Protein AF-A0AA96Q705-F1 (afdb_monomer_lite)

Foldseek 3Di:
DDDDPPDDPDPPPDDPQQDEAEAEDEAEPPDFLVRRLQVVLVSLVVCLVVPPPHAYAYEYHYDDQAAPVRAHAPSLVCSPPCRVVVPVQLQHQWYHDPVVVGDIDGDPNHDSCRDPDDDDDPDCDVVNVLQVQLVVQVVVVHWDQDSNNRWTQHVVRDTDDDPDPD

Sequence (166 aa):
MSNHRKVKPAGTSTSESDKVIALYHRVFATEDFDTAADMIFQTVKKAAVEHAGKPRHLYLDIDGHRNDAGGFDHDMCELQKHFLIGYLMHWLTELHLPVMQGSAVRNPNQREDLPKHLNVLSGMDADDREEALRQSAAAAGAPVFDPGTGEHVAADGAQSRMPSEG

Radius of gyration: 22.84 Å; chains: 1; bounding box: 48×31×94 Å

pLDDT: mean 83.31, std 17.4, range [37.5, 98.56]

Structure (mmCIF, N/CA/C/O backbone):
data_AF-A0AA96Q705-F1
#
_entry.id   AF-A0AA96Q705-F1
#
loop_
_atom_site.group_PDB
_atom_site.id
_atom_site.type_symbol
_atom_site.label_atom_id
_atom_site.label_alt_id
_atom_site.label_comp_id
_atom_site.label_asym_id
_atom_site.label_entity_id
_atom_site.label_seq_id
_atom_site.pdbx_PDB_ins_code
_atom_site.Cartn_x
_atom_site.Cartn_y
_atom_site.Cartn_z
_atom_site.occupancy
_atom_site.B_iso_or_equiv
_atom_site.auth_seq_id
_atom_site.auth_comp_id
_atom_site.auth_asym_id
_atom_site.auth_atom_id
_atom_site.pdbx_PDB_model_num
ATOM 1 N N . MET A 1 1 ? 20.000 -4.314 64.391 1.00 44.91 1 MET A N 1
ATOM 2 C CA . MET A 1 1 ? 19.869 -4.702 62.969 1.00 44.91 1 MET A CA 1
ATOM 3 C C . MET A 1 1 ? 18.388 -4.921 62.684 1.00 44.91 1 MET A C 1
ATOM 5 O O . MET A 1 1 ? 17.813 -5.844 63.239 1.00 44.91 1 MET A O 1
ATOM 9 N N . SER A 1 2 ? 17.732 -4.029 61.940 1.00 44.03 2 SER A N 1
ATOM 10 C CA . SER A 1 2 ? 16.321 -4.174 61.545 1.00 44.03 2 SER A CA 1
ATOM 11 C C . SER A 1 2 ? 16.160 -3.725 60.098 1.00 44.03 2 SER A C 1
ATOM 13 O O . SER A 1 2 ? 16.626 -2.653 59.712 1.00 44.03 2 SER A O 1
ATOM 15 N N . ASN A 1 3 ? 15.590 -4.623 59.299 1.00 37.50 3 ASN A N 1
ATOM 16 C CA . ASN A 1 3 ? 15.604 -4.607 57.843 1.00 37.50 3 ASN A CA 1
ATOM 17 C C . ASN A 1 3 ? 14.813 -3.433 57.252 1.00 37.50 3 ASN A C 1
ATOM 19 O O . ASN A 1 3 ? 13.594 -3.358 57.383 1.00 37.50 3 ASN A O 1
ATOM 23 N N . HIS A 1 4 ? 15.511 -2.587 56.492 1.00 44.91 4 HIS A N 1
ATOM 24 C CA . HIS A 1 4 ? 14.913 -1.717 55.485 1.00 44.91 4 HIS A CA 1
ATOM 25 C C . HIS A 1 4 ? 14.376 -2.575 54.333 1.00 44.91 4 HIS A C 1
ATOM 27 O O . HIS A 1 4 ? 15.133 -3.040 53.478 1.00 44.91 4 HIS A O 1
ATOM 33 N N . ARG A 1 5 ? 13.058 -2.786 54.282 1.00 44.72 5 ARG A N 1
ATOM 34 C CA . ARG A 1 5 ? 12.404 -3.363 53.105 1.00 44.72 5 ARG A CA 1
ATOM 35 C C . ARG A 1 5 ? 12.315 -2.271 52.035 1.00 44.72 5 ARG A C 1
ATOM 37 O O . ARG A 1 5 ? 11.421 -1.435 52.077 1.00 44.72 5 ARG A O 1
ATOM 44 N N . LYS A 1 6 ? 13.262 -2.261 51.090 1.00 47.00 6 LYS A N 1
ATOM 45 C CA . LYS A 1 6 ? 13.158 -1.461 49.860 1.00 47.00 6 LYS A CA 1
ATOM 46 C C . LYS A 1 6 ? 11.896 -1.890 49.111 1.00 47.00 6 LYS A C 1
ATOM 48 O O . LYS A 1 6 ? 11.808 -3.021 48.632 1.00 47.00 6 LYS A O 1
ATOM 53 N N . VAL A 1 7 ? 10.925 -0.990 49.035 1.00 52.34 7 VAL A N 1
ATOM 54 C CA . VAL A 1 7 ? 9.764 -1.128 48.158 1.00 52.34 7 VAL A CA 1
ATOM 55 C C . VAL A 1 7 ? 10.288 -1.002 46.725 1.00 52.34 7 VAL A C 1
ATOM 57 O O . VAL A 1 7 ? 10.918 -0.002 46.383 1.00 52.34 7 VAL A O 1
ATOM 60 N N . LYS A 1 8 ? 10.123 -2.050 45.910 1.00 41.12 8 LYS A N 1
ATOM 61 C CA . LYS A 1 8 ? 10.409 -1.986 44.469 1.00 41.12 8 LYS A CA 1
ATOM 62 C C . LYS A 1 8 ? 9.409 -1.012 43.828 1.00 41.12 8 LYS A C 1
ATOM 64 O O . LYS A 1 8 ? 8.232 -1.098 44.181 1.00 41.12 8 LYS A O 1
ATOM 69 N N . PRO A 1 9 ? 9.819 -0.116 42.913 1.00 46.25 9 PRO A N 1
ATOM 70 C CA . PRO A 1 9 ? 8.856 0.701 42.191 1.00 46.25 9 PRO A CA 1
ATOM 71 C C . PRO A 1 9 ? 7.978 -0.219 41.337 1.00 46.25 9 PRO A C 1
ATOM 73 O O . PRO A 1 9 ? 8.476 -1.144 40.690 1.00 46.25 9 PRO A O 1
ATOM 76 N N . ALA A 1 10 ? 6.667 0.005 41.404 1.00 51.53 10 ALA A N 1
ATOM 77 C CA . ALA A 1 10 ? 5.689 -0.668 40.567 1.00 51.53 10 ALA A CA 1
ATOM 78 C C . ALA A 1 10 ? 6.041 -0.416 39.096 1.00 51.53 10 ALA A C 1
ATOM 80 O O . ALA A 1 10 ? 6.292 0.724 38.706 1.00 51.53 10 ALA A O 1
ATOM 81 N N . GLY A 1 11 ? 6.102 -1.487 38.303 1.00 48.47 11 GLY A N 1
ATOM 82 C CA . GLY A 1 11 ? 6.264 -1.378 36.860 1.00 48.47 11 GLY A CA 1
ATOM 83 C C . GLY A 1 11 ? 5.139 -0.523 36.286 1.00 48.47 11 GLY A C 1
ATOM 84 O O . GLY A 1 11 ? 3.975 -0.725 36.627 1.00 48.47 11 GLY A O 1
ATOM 85 N N . THR A 1 12 ? 5.506 0.448 35.454 1.00 48.94 12 THR A N 1
ATOM 86 C CA . THR A 1 12 ? 4.589 1.300 34.701 1.00 48.94 12 THR A CA 1
ATOM 87 C C . THR A 1 12 ? 3.567 0.423 33.982 1.00 48.94 12 THR A C 1
ATOM 89 O O . THR A 1 12 ? 3.921 -0.328 33.075 1.00 48.94 12 THR A O 1
ATOM 92 N N . SER A 1 13 ? 2.303 0.484 34.399 1.00 51.62 13 SER A N 1
ATOM 93 C CA . SER A 1 13 ? 1.205 -0.117 33.651 1.00 51.62 13 SER A CA 1
ATOM 94 C C . SER A 1 13 ? 1.030 0.697 32.373 1.00 51.62 13 SER A C 1
ATOM 96 O O . SER A 1 13 ? 0.489 1.801 32.418 1.00 51.62 13 SER A O 1
ATOM 98 N N . THR A 1 14 ? 1.539 0.199 31.249 1.00 52.47 14 THR A N 1
ATOM 99 C CA . THR A 1 14 ? 1.272 0.788 29.934 1.00 52.47 14 THR A CA 1
ATOM 100 C C . THR A 1 14 ? -0.240 0.809 29.736 1.00 52.47 14 THR A C 1
ATOM 102 O O . THR A 1 14 ? -0.889 -0.237 29.823 1.00 52.47 14 THR A O 1
ATOM 105 N N . SER A 1 15 ? -0.815 1.997 29.567 1.00 59.19 15 SER A N 1
ATOM 106 C CA . SER A 1 15 ? -2.258 2.143 29.416 1.00 59.19 15 SER A CA 1
ATOM 107 C C . SER A 1 15 ? -2.701 1.513 28.089 1.00 59.19 15 SER A C 1
ATOM 109 O O . SER A 1 15 ? -1.952 1.513 27.113 1.00 59.19 15 SER A O 1
ATOM 111 N N . GLU A 1 16 ? -3.917 0.965 28.014 1.00 60.84 16 GLU A N 1
ATOM 112 C CA . GLU A 1 16 ? -4.464 0.409 26.759 1.00 60.84 16 GLU A CA 1
ATOM 113 C C . GLU A 1 16 ? -4.513 1.435 25.607 1.00 60.84 16 GLU A C 1
ATOM 115 O O . GLU A 1 16 ? -4.565 1.039 24.438 1.00 60.84 16 GLU A O 1
ATOM 120 N N . SER A 1 17 ? -4.474 2.732 25.938 1.00 60.00 17 SER A N 1
ATOM 121 C CA . SER A 1 17 ? -4.398 3.872 25.016 1.00 60.00 17 SER A CA 1
ATOM 122 C C . SER A 1 17 ? -3.038 4.054 24.338 1.00 60.00 17 SER A C 1
ATOM 124 O O . SER A 1 17 ? -2.990 4.677 23.285 1.00 60.00 17 SER A O 1
ATOM 126 N N . ASP A 1 18 ? -1.958 3.476 24.872 1.00 69.62 18 ASP A N 1
ATOM 127 C CA . ASP A 1 18 ? -0.609 3.599 24.292 1.00 69.62 18 ASP A CA 1
ATOM 128 C C . ASP A 1 18 ? -0.274 2.454 23.319 1.00 69.62 18 ASP A C 1
ATOM 130 O O . ASP A 1 18 ? 0.821 2.391 22.756 1.00 69.62 18 ASP A O 1
ATOM 134 N N . LYS A 1 19 ? -1.195 1.498 23.137 1.00 88.12 19 LYS A N 1
ATOM 135 C CA . LYS A 1 19 ? -0.960 0.319 22.298 1.00 88.12 19 LYS A CA 1
ATOM 136 C C . LYS A 1 19 ? -1.200 0.631 20.824 1.00 88.12 19 LYS A C 1
ATOM 138 O O . LYS A 1 19 ? -2.323 0.908 20.410 1.00 88.12 19 LYS A O 1
ATOM 143 N N . VAL A 1 20 ? -0.137 0.494 20.041 1.00 94.69 20 VAL A N 1
ATOM 144 C CA . VAL A 1 20 ? -0.161 0.509 18.576 1.00 94.69 20 VAL A CA 1
ATOM 145 C C . VAL A 1 20 ? -0.734 -0.805 18.045 1.00 94.69 20 VAL A C 1
ATOM 147 O O . VAL A 1 20 ? -0.445 -1.878 18.579 1.00 94.69 20 VAL A O 1
ATOM 150 N N . ILE A 1 21 ? -1.512 -0.725 16.968 1.00 97.62 21 ILE A N 1
ATOM 151 C CA . ILE A 1 21 ? -1.965 -1.888 16.209 1.00 97.62 21 ILE A CA 1
ATOM 152 C C . ILE A 1 21 ? -0.983 -2.149 15.069 1.00 97.62 21 ILE A C 1
ATOM 154 O O . ILE A 1 21 ? -0.899 -1.369 14.120 1.00 97.62 21 ILE A O 1
ATOM 158 N N . ALA A 1 22 ? -0.241 -3.250 15.173 1.00 97.75 22 ALA A N 1
ATOM 159 C CA . ALA A 1 22 ? 0.639 -3.722 14.113 1.00 97.75 22 ALA A CA 1
ATOM 160 C C . ALA A 1 22 ? -0.148 -4.597 13.129 1.00 97.75 22 ALA A C 1
ATOM 162 O O . ALA A 1 22 ? -0.740 -5.607 13.512 1.00 97.75 22 ALA A O 1
ATOM 163 N N . LEU A 1 23 ? -0.139 -4.202 11.862 1.00 98.44 23 LEU A N 1
ATOM 164 C CA . LEU A 1 23 ? -0.745 -4.904 10.742 1.00 98.44 23 LEU A CA 1
ATOM 165 C C . LEU A 1 23 ? 0.388 -5.449 9.880 1.00 98.44 23 LEU A C 1
ATOM 167 O O . LEU A 1 23 ? 1.247 -4.688 9.446 1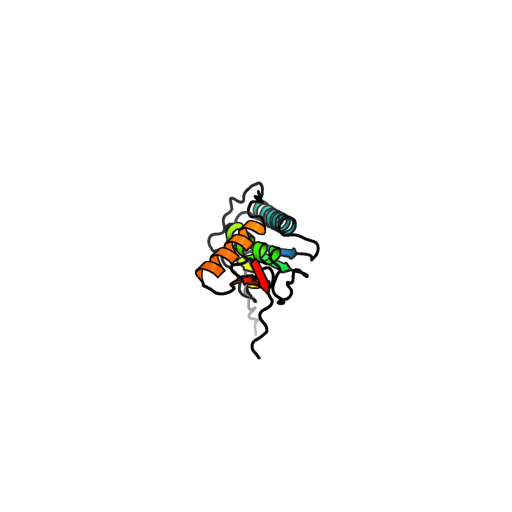.00 98.44 23 LEU A O 1
ATOM 171 N N . TYR A 1 24 ? 0.402 -6.754 9.642 1.00 98.25 24 TYR A N 1
ATOM 172 C CA . 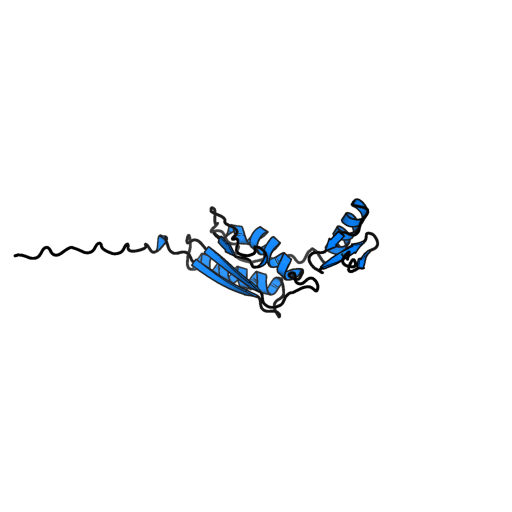TYR A 1 24 ? 1.358 -7.383 8.737 1.00 98.25 24 TYR A CA 1
ATOM 173 C C . TYR A 1 24 ? 0.605 -7.967 7.553 1.00 98.25 24 TYR A C 1
ATOM 175 O O . TYR A 1 24 ? -0.389 -8.673 7.739 1.00 98.25 24 TYR A O 1
ATOM 183 N N . HIS A 1 25 ? 1.085 -7.672 6.352 1.00 98.19 25 HIS A N 1
ATOM 184 C CA . HIS A 1 25 ? 0.580 -8.263 5.128 1.00 98.19 25 HIS A CA 1
ATOM 185 C C . HIS A 1 25 ? 1.752 -8.688 4.249 1.00 98.19 25 HIS A C 1
ATOM 187 O O . HIS A 1 25 ? 2.719 -7.944 4.085 1.00 98.19 25 HIS A O 1
ATOM 193 N N . ARG A 1 26 ? 1.649 -9.893 3.693 1.00 98.06 26 ARG A N 1
ATOM 194 C CA . ARG A 1 26 ? 2.616 -10.450 2.758 1.00 98.06 26 ARG A CA 1
ATOM 195 C C . ARG A 1 26 ? 1.911 -10.664 1.434 1.00 98.06 26 ARG A C 1
ATOM 197 O O . ARG A 1 26 ? 0.969 -11.448 1.407 1.00 98.06 26 ARG A O 1
ATOM 204 N N . VAL A 1 27 ? 2.394 -9.993 0.397 1.00 98.19 27 VAL A N 1
ATOM 205 C CA . VAL A 1 27 ? 1.919 -10.194 -0.968 1.00 98.19 27 VAL A CA 1
ATOM 206 C C . VAL A 1 27 ? 2.594 -11.436 -1.534 1.00 98.19 27 VAL A C 1
ATOM 208 O O . VAL A 1 27 ? 3.826 -11.538 -1.517 1.00 98.19 27 VAL A O 1
ATOM 211 N N . PHE A 1 28 ? 1.801 -12.397 -1.986 1.00 97.44 28 PHE A N 1
ATOM 212 C CA . PHE A 1 28 ? 2.280 -13.615 -2.625 1.00 97.44 28 PHE A CA 1
ATOM 213 C C . PHE A 1 28 ? 2.490 -13.405 -4.121 1.00 97.44 28 PHE A C 1
ATOM 215 O O . PHE A 1 28 ? 1.747 -12.674 -4.752 1.00 97.44 28 PHE A O 1
ATOM 222 N N . ALA A 1 29 ? 3.413 -14.166 -4.716 1.00 94.81 29 ALA A N 1
ATOM 223 C CA . ALA A 1 29 ? 3.733 -14.100 -6.149 1.00 94.81 29 ALA A CA 1
ATOM 224 C C . ALA A 1 29 ? 2.555 -14.402 -7.106 1.00 94.81 29 ALA A C 1
ATOM 226 O O . ALA A 1 29 ? 2.708 -14.307 -8.321 1.00 94.81 29 ALA A O 1
ATOM 227 N N . THR A 1 30 ? 1.421 -14.862 -6.576 1.00 93.88 30 THR A N 1
ATOM 228 C CA . THR A 1 30 ? 0.186 -15.144 -7.320 1.00 93.88 30 THR A CA 1
ATOM 229 C C . THR A 1 30 ? -0.842 -14.018 -7.224 1.00 93.88 30 THR A C 1
ATOM 231 O O . THR A 1 30 ? -1.912 -14.148 -7.810 1.00 93.88 30 THR A O 1
ATOM 234 N N . GLU A 1 31 ? -0.574 -12.980 -6.433 1.00 92.50 31 GLU A N 1
ATOM 235 C CA . GLU A 1 31 ? -1.477 -11.853 -6.217 1.00 92.50 31 GLU A CA 1
ATOM 236 C C . GLU A 1 31 ? -1.109 -10.718 -7.172 1.00 92.50 31 GLU A C 1
ATOM 238 O O . GLU A 1 31 ? 0.049 -10.334 -7.286 1.00 92.50 31 GLU A O 1
ATOM 243 N N . ASP A 1 32 ? -2.102 -10.184 -7.872 1.00 92.25 32 ASP A N 1
ATOM 244 C CA . ASP A 1 32 ? -1.954 -8.963 -8.660 1.00 92.25 32 ASP A CA 1
ATOM 245 C C . ASP A 1 32 ? -2.170 -7.717 -7.786 1.00 92.25 32 ASP A C 1
ATOM 247 O O . ASP A 1 32 ? -2.445 -7.801 -6.579 1.00 92.25 32 ASP A O 1
ATOM 251 N N . PHE A 1 33 ? -2.039 -6.539 -8.400 1.00 92.81 33 PHE A N 1
ATOM 252 C CA . PHE A 1 33 ? -2.307 -5.268 -7.731 1.00 92.81 33 PHE A CA 1
ATOM 253 C C . PHE A 1 33 ? -3.681 -5.241 -7.043 1.00 92.81 33 PHE A C 1
ATOM 255 O O . PHE A 1 33 ? -3.760 -4.909 -5.858 1.00 92.81 33 PHE A O 1
ATOM 262 N N . ASP A 1 34 ? -4.750 -5.592 -7.763 1.00 92.19 34 ASP A N 1
ATOM 263 C CA . ASP A 1 34 ? -6.129 -5.460 -7.281 1.00 92.19 34 ASP A CA 1
ATOM 264 C C . ASP A 1 34 ? -6.387 -6.347 -6.062 1.00 92.19 34 ASP A C 1
ATOM 266 O O . ASP A 1 34 ? -6.941 -5.897 -5.051 1.00 92.19 34 ASP A O 1
ATOM 270 N N . THR A 1 35 ? -5.933 -7.599 -6.133 1.00 94.88 35 THR A N 1
ATOM 271 C CA . THR A 1 35 ? -6.067 -8.572 -5.049 1.00 94.88 35 THR A CA 1
ATOM 272 C C . THR A 1 35 ? -5.327 -8.094 -3.801 1.00 94.88 35 THR A C 1
ATOM 274 O O . THR A 1 35 ? -5.912 -8.037 -2.713 1.00 94.88 35 THR A O 1
ATOM 277 N N . ALA A 1 36 ? -4.062 -7.689 -3.949 1.00 97.00 36 ALA A N 1
ATOM 278 C CA . ALA A 1 36 ? -3.259 -7.205 -2.832 1.00 97.00 36 ALA A CA 1
ATOM 279 C C . ALA A 1 36 ? -3.844 -5.913 -2.228 1.00 97.00 36 ALA A C 1
ATOM 281 O O . ALA A 1 36 ? -3.941 -5.775 -1.003 1.00 97.00 36 ALA A O 1
ATOM 282 N N . ALA A 1 37 ? -4.286 -4.974 -3.070 1.00 96.88 37 ALA A N 1
ATOM 283 C CA . ALA A 1 37 ? -4.864 -3.707 -2.639 1.00 96.88 37 ALA A CA 1
ATOM 284 C C . ALA A 1 37 ? -6.144 -3.905 -1.816 1.00 96.88 37 ALA A C 1
ATOM 286 O O . ALA A 1 37 ? -6.263 -3.320 -0.730 1.00 96.88 37 ALA A O 1
ATOM 287 N N . ASP A 1 38 ? -7.076 -4.752 -2.272 1.00 96.25 38 ASP A N 1
ATOM 288 C CA . ASP A 1 38 ? -8.299 -5.037 -1.512 1.00 96.25 38 ASP A CA 1
ATOM 289 C C . ASP A 1 38 ? -7.981 -5.747 -0.192 1.00 96.25 38 ASP A C 1
ATOM 291 O O . ASP A 1 38 ? -8.444 -5.312 0.865 1.00 96.25 38 ASP A O 1
ATOM 295 N N . MET A 1 39 ? -7.123 -6.772 -0.194 1.00 97.62 39 MET A N 1
ATOM 296 C CA . MET A 1 39 ? -6.770 -7.499 1.032 1.00 97.62 39 MET A CA 1
ATOM 297 C C . MET A 1 39 ? -6.143 -6.591 2.097 1.00 97.62 39 MET A C 1
ATOM 299 O O . MET A 1 39 ? -6.509 -6.654 3.282 1.00 97.62 39 MET A O 1
ATOM 303 N N . ILE A 1 40 ? -5.224 -5.713 1.693 1.00 98.44 40 ILE A N 1
ATOM 304 C CA . ILE A 1 40 ? -4.622 -4.733 2.599 1.00 98.44 40 ILE A CA 1
ATOM 305 C C . ILE A 1 40 ? -5.687 -3.745 3.088 1.00 98.44 40 ILE A C 1
ATOM 307 O O . ILE A 1 40 ? -5.769 -3.474 4.290 1.00 98.44 40 ILE A O 1
ATOM 311 N N . PHE A 1 41 ? -6.547 -3.244 2.199 1.00 98.25 41 PHE A N 1
ATOM 312 C CA . PHE A 1 41 ? -7.625 -2.329 2.567 1.00 98.25 41 PHE A CA 1
ATOM 313 C C . PHE A 1 41 ? -8.584 -2.944 3.592 1.00 98.25 41 PHE A C 1
ATOM 315 O O . PHE A 1 41 ? -8.871 -2.316 4.616 1.00 98.25 41 PHE A O 1
ATOM 322 N N . GLN A 1 42 ? -9.034 -4.186 3.383 1.00 97.88 4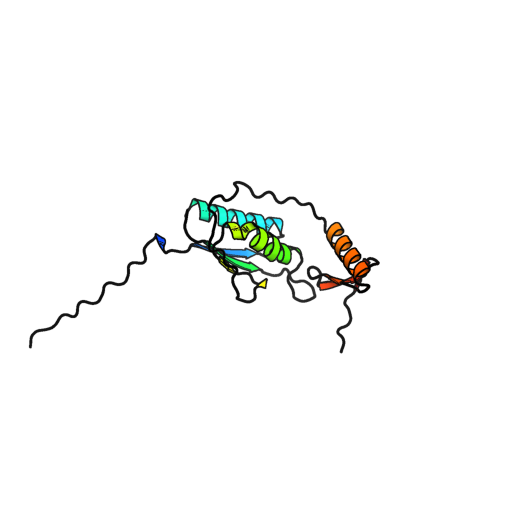2 GLN A N 1
ATOM 323 C CA . GLN A 1 42 ? -9.894 -4.890 4.339 1.00 97.88 42 GLN A CA 1
ATOM 324 C C . GLN A 1 42 ? -9.191 -5.093 5.687 1.00 97.88 42 GLN A C 1
ATOM 326 O O . GLN A 1 42 ? -9.826 -4.967 6.736 1.00 97.88 42 GLN A O 1
ATOM 331 N N . THR A 1 43 ? -7.878 -5.341 5.680 1.00 98.00 43 THR A N 1
ATOM 332 C CA . THR A 1 43 ? -7.073 -5.470 6.904 1.00 98.00 43 THR A CA 1
ATOM 333 C C . THR A 1 43 ? -7.063 -4.167 7.705 1.00 98.00 43 THR A C 1
ATOM 335 O O . THR A 1 43 ? -7.369 -4.170 8.901 1.00 98.00 43 THR A O 1
ATOM 338 N N . VAL A 1 44 ? -6.786 -3.032 7.053 1.00 97.94 44 VAL A N 1
ATOM 339 C CA . VAL A 1 44 ? -6.807 -1.711 7.707 1.00 97.94 44 VAL A CA 1
ATOM 340 C C . VAL A 1 44 ? -8.216 -1.357 8.179 1.00 97.94 44 VAL A C 1
ATOM 342 O O . VAL A 1 44 ? -8.390 -0.874 9.297 1.00 97.94 44 VAL A O 1
ATOM 345 N N . LYS A 1 45 ? -9.237 -1.653 7.372 1.00 97.44 45 LYS A N 1
ATOM 346 C CA . LYS A 1 45 ? -10.639 -1.415 7.720 1.00 97.44 45 LYS A CA 1
ATOM 347 C C . LYS A 1 45 ? -11.071 -2.189 8.954 1.00 97.44 45 LYS A C 1
ATOM 349 O O . LYS A 1 45 ? -11.683 -1.613 9.853 1.00 97.44 45 LYS A O 1
ATOM 354 N N . LYS A 1 46 ? -10.731 -3.475 9.025 1.00 97.06 46 LYS A N 1
ATOM 355 C CA . LYS A 1 46 ? -11.006 -4.306 10.198 1.00 97.06 46 LYS A CA 1
ATOM 356 C C . LYS A 1 46 ? -10.352 -3.711 11.445 1.00 97.06 46 LYS A C 1
ATOM 358 O O . LYS A 1 46 ? -11.027 -3.525 12.454 1.00 97.06 46 LYS A O 1
ATOM 363 N N . ALA A 1 47 ? -9.082 -3.323 11.346 1.00 96.81 47 ALA A N 1
ATOM 364 C CA . ALA A 1 47 ? -8.361 -2.691 12.445 1.00 96.81 47 ALA A CA 1
ATOM 365 C C . ALA A 1 47 ? -8.981 -1.352 12.875 1.00 96.81 47 ALA A C 1
ATOM 367 O O . ALA A 1 47 ? -9.065 -1.071 14.066 1.00 96.81 47 ALA A O 1
ATOM 368 N N . ALA A 1 48 ? -9.448 -0.531 11.931 1.00 95.75 48 ALA A N 1
ATOM 369 C CA . ALA A 1 48 ? -10.121 0.728 12.238 1.00 95.75 48 ALA A CA 1
ATOM 370 C C . ALA A 1 48 ? -11.431 0.518 13.016 1.00 95.75 48 ALA A C 1
ATOM 372 O O . ALA A 1 48 ? -11.722 1.274 13.939 1.00 95.75 48 ALA A O 1
ATOM 373 N N . VAL A 1 49 ? -12.189 -0.533 12.687 1.00 95.75 49 VAL A N 1
ATOM 374 C CA . VAL A 1 49 ? -13.433 -0.882 13.389 1.00 95.75 49 VAL A CA 1
ATOM 375 C C . VAL A 1 49 ? -13.156 -1.468 14.775 1.00 95.75 49 VAL A C 1
ATOM 377 O O . VAL A 1 49 ? -13.784 -1.062 15.750 1.00 95.75 49 VAL A O 1
ATOM 380 N N . GLU A 1 50 ? -12.222 -2.413 14.882 1.00 96.00 50 GLU A N 1
ATOM 381 C CA . GLU A 1 50 ? -11.927 -3.119 16.140 1.00 96.00 50 GLU A CA 1
ATOM 382 C C . GLU A 1 50 ? -11.134 -2.254 17.134 1.00 96.00 50 GLU A C 1
ATOM 384 O O . GLU A 1 50 ? -11.201 -2.460 18.350 1.00 96.00 50 GLU A O 1
ATOM 389 N N . HIS A 1 51 ? -10.383 -1.272 16.629 1.00 95.25 51 HIS A N 1
ATOM 390 C CA . HIS A 1 51 ? -9.433 -0.469 17.395 1.00 95.25 51 HIS A CA 1
ATOM 391 C C . HIS A 1 51 ? -9.502 1.019 17.016 1.00 95.25 51 HIS A C 1
ATOM 393 O O . HIS A 1 51 ? -8.491 1.642 16.684 1.00 95.25 51 HIS A O 1
ATOM 399 N N . ALA A 1 52 ? -10.705 1.594 17.074 1.00 93.06 52 ALA A N 1
ATOM 400 C CA . ALA A 1 52 ? -10.941 3.005 16.770 1.00 93.06 52 ALA A CA 1
ATOM 401 C C . ALA A 1 52 ? -10.018 3.939 17.578 1.00 93.06 52 ALA A C 1
ATOM 403 O O . ALA A 1 52 ? -9.848 3.778 18.789 1.00 93.06 52 ALA A O 1
ATOM 404 N N . GLY A 1 53 ? -9.415 4.913 16.893 1.00 91.94 53 GLY A N 1
ATOM 405 C CA . GLY A 1 53 ? -8.509 5.904 17.478 1.00 91.94 53 GLY A CA 1
ATOM 406 C C . GLY A 1 53 ? -7.120 5.390 17.870 1.00 91.94 53 GLY A C 1
ATOM 407 O O . GLY A 1 53 ? -6.293 6.192 18.301 1.00 91.94 53 GLY A O 1
ATOM 408 N N . LYS A 1 54 ? -6.826 4.089 17.729 1.00 95.12 54 LYS A N 1
ATOM 409 C CA . LYS A 1 54 ? -5.478 3.564 17.993 1.00 95.12 54 LYS A CA 1
ATOM 410 C C . LYS A 1 54 ? -4.560 3.773 16.777 1.00 95.12 54 LYS A C 1
ATOM 412 O O . LYS A 1 54 ? -5.013 3.589 15.641 1.00 95.12 54 LYS A O 1
ATOM 417 N N . PRO A 1 55 ? -3.270 4.107 16.979 1.00 97.00 55 PRO A N 1
ATOM 418 C CA . PRO A 1 55 ? -2.305 4.189 15.885 1.00 97.00 55 PRO A CA 1
ATOM 419 C C . PRO A 1 55 ? -2.178 2.856 15.142 1.00 97.00 55 PRO A C 1
ATOM 421 O O . PRO A 1 55 ? -2.110 1.798 15.776 1.00 97.00 55 PRO A O 1
ATOM 424 N N . ARG A 1 56 ? -2.117 2.901 13.807 1.00 97.88 56 ARG A N 1
ATOM 425 C CA . ARG A 1 56 ? -1.983 1.717 12.941 1.00 97.88 56 ARG A CA 1
ATOM 426 C C . ARG A 1 56 ? -0.654 1.740 12.207 1.00 97.88 56 ARG A C 1
ATOM 428 O O . ARG A 1 56 ? -0.348 2.709 11.511 1.00 97.88 56 ARG A O 1
ATOM 435 N N . HIS A 1 57 ? 0.129 0.683 12.375 1.00 98.25 57 HIS A N 1
ATOM 436 C CA . HIS A 1 57 ? 1.413 0.503 11.707 1.00 98.25 57 HIS A CA 1
ATOM 437 C C . HIS A 1 57 ? 1.291 -0.662 10.730 1.00 98.25 57 HIS A C 1
ATOM 439 O O . HIS A 1 57 ? 1.025 -1.780 11.165 1.00 98.25 57 HIS A O 1
ATOM 445 N N . LEU A 1 58 ? 1.464 -0.409 9.433 1.00 98.56 58 LEU A N 1
ATOM 446 C CA . LEU A 1 58 ? 1.423 -1.448 8.405 1.00 98.56 58 LEU A CA 1
ATOM 447 C C . LEU A 1 58 ? 2.842 -1.846 7.991 1.00 98.56 58 LEU A C 1
ATOM 449 O O . LEU A 1 58 ? 3.658 -0.997 7.635 1.00 98.56 58 LEU A O 1
ATOM 453 N N . TYR A 1 59 ? 3.103 -3.146 8.011 1.00 98.44 59 TYR A N 1
ATOM 454 C CA . TYR A 1 59 ? 4.328 -3.781 7.550 1.00 98.44 59 TYR A CA 1
ATOM 455 C C . TYR A 1 59 ? 3.998 -4.623 6.326 1.00 98.44 59 TYR A C 1
ATOM 457 O O . TYR A 1 59 ? 3.208 -5.566 6.424 1.00 98.44 59 TYR A O 1
ATOM 465 N N . LEU A 1 60 ? 4.591 -4.266 5.192 1.00 98.38 60 LEU A N 1
ATOM 466 C CA . LEU A 1 60 ? 4.425 -4.997 3.947 1.00 98.38 60 LEU A CA 1
ATOM 467 C C . LEU A 1 60 ? 5.651 -5.864 3.672 1.00 98.38 60 LEU A C 1
ATOM 469 O O . LEU A 1 60 ? 6.785 -5.400 3.790 1.00 98.38 60 LEU A O 1
ATOM 473 N N . ASP A 1 61 ? 5.404 -7.092 3.243 1.00 97.75 61 ASP A N 1
ATOM 474 C CA . ASP A 1 61 ? 6.402 -7.968 2.641 1.00 97.75 61 ASP A CA 1
ATOM 475 C C . ASP A 1 61 ? 5.906 -8.438 1.270 1.00 97.75 61 ASP A C 1
ATOM 477 O O . ASP A 1 61 ? 4.697 -8.501 1.049 1.00 97.75 61 ASP A O 1
ATOM 481 N N . ILE A 1 62 ? 6.811 -8.718 0.332 1.00 97.38 62 ILE A N 1
ATOM 482 C CA . ILE A 1 62 ? 6.438 -9.057 -1.052 1.00 97.38 62 ILE A CA 1
ATOM 483 C C . ILE A 1 62 ? 7.322 -10.191 -1.572 1.00 97.38 62 ILE A C 1
ATOM 485 O O . ILE A 1 62 ? 8.533 -10.016 -1.776 1.00 97.38 62 ILE A O 1
ATOM 489 N N . ASP A 1 63 ? 6.684 -11.322 -1.860 1.00 95.75 63 ASP A N 1
ATOM 490 C CA . ASP A 1 63 ? 7.291 -12.494 -2.479 1.00 95.75 63 ASP A CA 1
ATOM 491 C C . ASP A 1 63 ? 7.254 -12.406 -4.000 1.00 95.75 63 ASP A C 1
ATOM 493 O O . ASP A 1 63 ? 6.200 -12.201 -4.588 1.00 95.75 63 ASP A O 1
ATOM 497 N N . GLY A 1 64 ? 8.377 -12.671 -4.665 1.00 91.94 64 GLY A N 1
ATOM 498 C CA . GLY A 1 64 ? 8.402 -12.639 -6.129 1.00 91.94 64 GLY A CA 1
ATOM 499 C C . GLY A 1 64 ? 8.230 -11.215 -6.653 1.00 91.94 64 GLY A C 1
ATOM 500 O O . GLY A 1 64 ? 8.872 -10.313 -6.128 1.00 91.94 64 GLY A O 1
ATOM 501 N N . HIS A 1 65 ? 7.428 -11.006 -7.697 1.00 93.31 65 HIS A N 1
ATOM 502 C CA . HIS A 1 65 ? 7.182 -9.678 -8.278 1.00 93.31 65 HIS A CA 1
ATOM 503 C C . HIS A 1 65 ? 8.450 -8.872 -8.545 1.00 93.31 65 HIS A C 1
ATOM 505 O O . HIS A 1 65 ? 8.608 -7.738 -8.085 1.00 93.31 65 HIS A O 1
ATOM 511 N N . ARG A 1 66 ? 9.420 -9.508 -9.204 1.00 91.50 66 ARG A N 1
ATOM 512 C CA . ARG A 1 66 ? 10.658 -8.850 -9.609 1.00 91.50 66 ARG A CA 1
ATOM 513 C C . ARG A 1 66 ? 10.685 -8.712 -11.119 1.00 91.50 66 ARG A C 1
ATOM 515 O O . ARG A 1 66 ? 10.393 -9.677 -11.818 1.00 91.50 66 ARG A O 1
ATOM 522 N N . ASN A 1 67 ? 11.062 -7.533 -11.596 1.00 86.94 67 ASN A N 1
ATOM 523 C CA . ASN A 1 67 ? 11.391 -7.331 -12.999 1.00 86.94 67 ASN A CA 1
ATOM 524 C C . ASN A 1 67 ? 12.822 -7.803 -13.291 1.00 86.94 67 ASN A C 1
ATOM 526 O O . ASN A 1 67 ? 13.597 -8.118 -12.380 1.00 86.94 67 ASN A O 1
ATOM 530 N N . ASP A 1 68 ? 13.201 -7.819 -14.566 1.00 84.50 68 ASP A N 1
ATOM 531 C CA . ASP A 1 68 ? 14.505 -8.342 -14.969 1.00 84.50 68 ASP A CA 1
ATOM 532 C C . ASP A 1 68 ? 15.688 -7.479 -14.485 1.00 84.50 68 ASP A C 1
ATOM 534 O O . ASP A 1 68 ? 16.838 -7.922 -14.530 1.00 84.50 68 ASP A O 1
ATOM 538 N N . ALA A 1 69 ? 15.435 -6.249 -14.027 1.00 84.06 69 ALA A N 1
ATOM 539 C CA . ALA A 1 69 ? 16.426 -5.382 -13.389 1.00 84.06 69 ALA A CA 1
ATOM 540 C C . ALA A 1 69 ? 16.583 -5.659 -11.876 1.00 84.06 69 ALA A C 1
ATOM 542 O O . ALA A 1 69 ? 17.379 -5.003 -11.204 1.00 84.06 69 ALA A O 1
ATOM 543 N N . GLY A 1 70 ? 15.832 -6.619 -11.325 1.00 86.44 70 GLY A N 1
ATOM 544 C CA . GLY A 1 70 ? 15.838 -6.972 -9.903 1.00 86.44 70 GLY A CA 1
ATOM 545 C C . GLY A 1 70 ? 15.030 -6.021 -9.012 1.00 86.44 70 GLY A C 1
ATOM 546 O O . GLY A 1 70 ? 15.000 -6.208 -7.793 1.00 86.44 70 GLY A O 1
ATOM 547 N N . GLY A 1 71 ? 14.370 -5.018 -9.601 1.00 88.94 71 GLY A N 1
ATOM 548 C CA . GLY A 1 71 ? 13.395 -4.161 -8.930 1.00 88.94 71 GLY A CA 1
ATOM 549 C C . GLY A 1 71 ? 12.034 -4.841 -8.813 1.00 88.94 71 GLY A C 1
ATOM 550 O O . GLY A 1 71 ? 11.850 -5.952 -9.300 1.00 88.94 71 GLY A O 1
ATOM 551 N N . PHE A 1 72 ? 11.077 -4.182 -8.160 1.00 92.44 72 PHE A N 1
ATOM 552 C CA . PHE A 1 72 ? 9.687 -4.639 -8.177 1.00 92.44 72 PHE A CA 1
ATOM 553 C C . PHE A 1 72 ? 9.077 -4.453 -9.566 1.00 92.44 72 PHE A C 1
ATOM 555 O O . PHE A 1 72 ? 9.395 -3.467 -10.232 1.00 92.44 72 PHE A O 1
ATOM 562 N N . ASP A 1 73 ? 8.203 -5.370 -9.977 1.00 90.06 73 ASP A N 1
ATOM 563 C CA . ASP A 1 73 ? 7.390 -5.183 -11.180 1.00 90.06 73 ASP A CA 1
ATOM 564 C C . ASP A 1 73 ? 6.458 -3.960 -11.065 1.00 90.06 73 ASP A C 1
ATOM 566 O O . ASP A 1 73 ? 6.418 -3.255 -10.044 1.00 90.06 73 ASP A O 1
ATOM 570 N N . HIS A 1 74 ? 5.749 -3.659 -12.153 1.00 85.69 74 HIS A N 1
ATOM 571 C CA . HIS A 1 74 ? 4.894 -2.481 -12.220 1.00 85.69 74 HIS A CA 1
ATOM 572 C C . HIS A 1 74 ? 3.814 -2.490 -11.132 1.00 85.69 74 HIS A C 1
ATOM 574 O O . HIS A 1 74 ? 3.724 -1.506 -10.391 1.00 85.69 74 HIS A O 1
ATOM 580 N N . ASP A 1 75 ? 3.066 -3.584 -11.013 1.00 90.19 75 ASP A N 1
ATOM 581 C CA . ASP A 1 75 ? 1.975 -3.743 -10.055 1.00 90.19 75 ASP A CA 1
ATOM 582 C C . ASP A 1 75 ? 2.460 -3.514 -8.625 1.00 90.19 75 ASP A C 1
ATOM 584 O O . ASP A 1 75 ? 1.876 -2.730 -7.877 1.00 90.19 75 ASP A O 1
ATOM 588 N N . MET A 1 76 ? 3.585 -4.120 -8.236 1.00 94.12 76 MET A N 1
ATOM 589 C CA . MET A 1 76 ? 4.103 -3.963 -6.878 1.00 94.12 76 MET A CA 1
ATOM 590 C C . MET A 1 76 ? 4.760 -2.609 -6.634 1.00 94.12 76 MET A C 1
ATOM 592 O O . MET A 1 76 ? 4.786 -2.130 -5.492 1.00 94.12 76 MET A O 1
ATOM 596 N N . CYS A 1 77 ? 5.279 -1.952 -7.672 1.00 91.94 77 CYS A N 1
ATOM 597 C CA . CYS A 1 77 ? 5.660 -0.546 -7.577 1.00 91.94 77 CYS A CA 1
ATOM 598 C C . CYS A 1 77 ? 4.435 0.348 -7.355 1.00 91.94 77 CYS A C 1
ATOM 600 O O . CYS A 1 77 ? 4.495 1.261 -6.525 1.00 91.94 77 CYS A O 1
ATOM 602 N N . GLU A 1 78 ? 3.341 0.092 -8.069 1.00 90.88 78 GLU A N 1
ATOM 603 C CA . GLU A 1 78 ? 2.107 0.864 -7.974 1.00 90.88 78 GLU A CA 1
ATOM 604 C C . GLU A 1 78 ? 1.423 0.684 -6.624 1.00 90.88 78 GLU A C 1
ATOM 606 O O . GLU A 1 78 ? 1.110 1.674 -5.950 1.00 90.88 78 GLU A O 1
ATOM 611 N N . LEU A 1 79 ? 1.317 -0.566 -6.171 1.00 95.31 79 LEU A N 1
ATOM 612 C CA . LEU A 1 79 ? 0.817 -0.918 -4.852 1.00 95.31 79 LEU A CA 1
ATOM 613 C C . LEU A 1 79 ? 1.568 -0.130 -3.776 1.00 95.31 79 LEU A C 1
ATOM 615 O O . LEU A 1 79 ? 0.960 0.573 -2.973 1.00 95.31 79 LEU A O 1
ATOM 619 N N . GLN A 1 80 ? 2.901 -0.170 -3.784 1.00 95.94 80 GLN A N 1
ATOM 620 C CA . GLN A 1 80 ? 3.706 0.492 -2.759 1.00 95.94 80 GLN A CA 1
ATOM 621 C C . GLN A 1 80 ? 3.637 2.025 -2.828 1.00 95.94 80 GLN A C 1
ATOM 623 O O . GLN A 1 80 ? 3.433 2.678 -1.803 1.00 95.94 80 GLN A O 1
ATOM 628 N N . LYS A 1 81 ? 3.836 2.621 -4.009 1.00 91.50 81 LYS A N 1
ATOM 629 C CA . LYS A 1 81 ? 4.037 4.076 -4.137 1.00 91.50 81 LYS A CA 1
ATOM 630 C C . LYS A 1 81 ? 2.738 4.853 -4.293 1.00 91.50 81 LYS A C 1
ATOM 632 O O . LYS A 1 81 ? 2.593 5.917 -3.696 1.00 91.50 81 LYS A O 1
ATOM 637 N N . HIS A 1 82 ? 1.807 4.348 -5.089 1.00 90.44 82 HIS A N 1
ATOM 638 C CA . HIS A 1 82 ? 0.591 5.081 -5.422 1.00 90.44 82 HIS A CA 1
ATOM 639 C C . HIS A 1 82 ? -0.544 4.697 -4.485 1.00 90.44 82 HIS A C 1
ATOM 641 O O . HIS A 1 82 ? -1.144 5.574 -3.865 1.00 90.44 82 HIS A O 1
ATOM 647 N N . PHE A 1 83 ? -0.780 3.401 -4.291 1.00 95.38 83 PHE A N 1
ATOM 648 C CA . PHE A 1 83 ? -1.858 2.964 -3.417 1.00 95.38 83 PHE A CA 1
ATOM 649 C C . PHE A 1 83 ? -1.508 3.134 -1.933 1.00 95.38 83 PHE A C 1
ATOM 651 O O . PHE A 1 83 ? -2.193 3.864 -1.217 1.00 95.38 83 PHE A O 1
ATOM 658 N N . LEU A 1 84 ? -0.430 2.519 -1.440 1.00 97.31 84 LEU A N 1
ATOM 659 C CA . LEU A 1 84 ? -0.146 2.520 -0.002 1.00 97.31 84 LEU A CA 1
ATOM 660 C C . LEU A 1 84 ? 0.315 3.889 0.506 1.00 97.31 84 LEU A C 1
ATOM 662 O O . LEU A 1 84 ? -0.245 4.389 1.481 1.00 97.31 84 LEU A O 1
ATOM 666 N N . ILE A 1 85 ? 1.294 4.518 -0.154 1.00 95.44 85 ILE A N 1
ATOM 667 C CA . ILE A 1 85 ? 1.755 5.861 0.235 1.00 95.44 85 ILE A CA 1
ATOM 668 C C . ILE A 1 85 ? 0.751 6.935 -0.197 1.00 95.44 85 ILE A C 1
ATOM 670 O O . ILE A 1 85 ? 0.381 7.783 0.614 1.00 95.44 85 ILE A O 1
ATOM 674 N N . GLY A 1 86 ? 0.332 6.925 -1.464 1.00 92.06 86 GLY A N 1
ATOM 675 C CA . GLY A 1 86 ? -0.475 8.004 -2.038 1.00 92.06 86 GLY A CA 1
ATOM 676 C C . GLY A 1 86 ? -1.929 8.033 -1.565 1.00 92.06 86 GLY A C 1
ATOM 677 O O . GLY A 1 86 ? -2.511 9.112 -1.502 1.00 92.06 86 GLY A O 1
ATOM 678 N N . TYR A 1 87 ? -2.506 6.885 -1.199 1.00 95.06 87 TYR A N 1
ATOM 679 C CA . TYR A 1 87 ? -3.913 6.785 -0.804 1.00 95.06 87 TYR A CA 1
ATOM 680 C C . TYR A 1 87 ? -4.099 6.249 0.622 1.00 95.06 87 TYR A C 1
ATOM 682 O O . TYR A 1 87 ? -4.695 6.920 1.467 1.00 95.06 87 TYR A O 1
ATOM 690 N N . LEU A 1 88 ? -3.582 5.057 0.934 1.00 97.12 88 LEU A N 1
ATOM 691 C CA . LEU A 1 88 ? -3.901 4.369 2.190 1.00 97.12 88 LEU A CA 1
ATOM 692 C C . LEU A 1 88 ? -3.251 5.021 3.422 1.00 97.12 88 LEU A C 1
ATOM 694 O O . LEU A 1 88 ? -3.803 4.946 4.523 1.00 97.12 88 LEU A O 1
ATOM 698 N N . MET A 1 89 ? -2.118 5.707 3.241 1.00 97.19 89 MET A N 1
ATOM 699 C CA . MET A 1 89 ? -1.365 6.384 4.304 1.00 97.19 89 MET A CA 1
ATOM 700 C C . MET A 1 89 ? -2.217 7.362 5.126 1.00 97.19 89 MET A C 1
ATOM 702 O O . MET A 1 89 ? -1.943 7.590 6.305 1.00 97.19 89 MET A O 1
ATOM 706 N N . HIS A 1 90 ? -3.288 7.913 4.550 1.00 97.19 90 HIS A N 1
ATOM 707 C CA . HIS A 1 90 ? -4.219 8.787 5.261 1.00 97.19 90 HIS A CA 1
ATOM 708 C C . HIS A 1 90 ? -4.859 8.135 6.497 1.00 97.19 90 HIS A C 1
ATOM 710 O O . HIS A 1 90 ? -5.183 8.848 7.446 1.00 97.19 90 HIS A O 1
ATOM 716 N N . TRP A 1 91 ? -5.001 6.807 6.520 1.00 98.06 91 TRP A N 1
ATOM 717 C CA . TRP A 1 91 ? -5.601 6.045 7.627 1.00 98.06 91 TRP A CA 1
ATOM 718 C C . TRP A 1 91 ? -4.593 5.180 8.392 1.00 98.06 91 TRP A C 1
ATOM 720 O O . TRP A 1 91 ? -4.984 4.360 9.228 1.00 98.06 91 TRP A O 1
ATOM 730 N N . LEU A 1 92 ? -3.301 5.388 8.147 1.00 98.19 92 LEU A N 1
ATOM 731 C CA . LEU A 1 92 ? -2.199 4.761 8.866 1.00 98.19 92 LEU A CA 1
ATOM 732 C C . LEU A 1 92 ? -1.387 5.822 9.607 1.00 9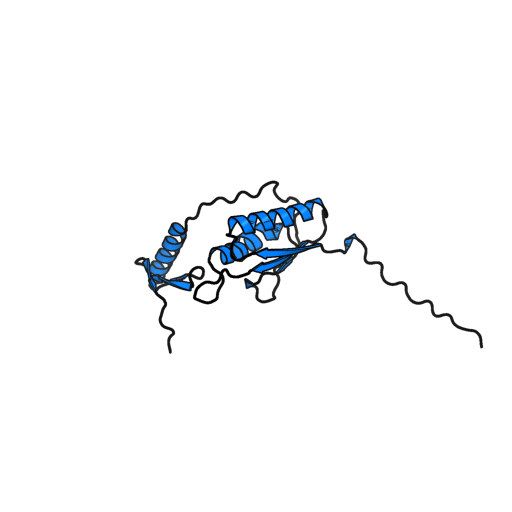8.19 92 LEU A C 1
ATOM 734 O O . LEU A 1 92 ? -1.355 6.985 9.214 1.00 98.19 92 LEU A O 1
ATOM 738 N N . THR A 1 93 ? -0.711 5.407 10.674 1.00 98.12 93 THR A N 1
ATOM 739 C CA . THR A 1 93 ? 0.265 6.241 11.388 1.00 98.12 93 THR A CA 1
ATOM 740 C C . THR A 1 93 ? 1.677 5.993 10.867 1.00 98.12 93 THR A C 1
ATOM 742 O O . THR A 1 93 ? 2.455 6.932 10.700 1.00 98.12 93 THR A O 1
ATOM 745 N N . GLU A 1 94 ? 2.010 4.734 10.579 1.00 98.12 94 GLU A N 1
ATOM 746 C CA . GLU A 1 94 ? 3.322 4.343 10.067 1.00 98.12 94 GLU A CA 1
ATOM 747 C C . GLU A 1 94 ? 3.190 3.240 9.014 1.00 98.12 94 GLU A C 1
ATOM 749 O O . GLU A 1 94 ? 2.343 2.351 9.122 1.00 98.12 94 GLU A O 1
ATOM 754 N N . LEU A 1 95 ? 4.029 3.311 7.986 1.00 98.12 95 LEU A N 1
ATOM 755 C CA . LEU A 1 95 ? 4.052 2.371 6.879 1.00 98.12 95 LEU A CA 1
ATOM 756 C C . LEU A 1 95 ? 5.495 1.952 6.590 1.00 98.12 95 LEU A C 1
ATOM 758 O O . LEU A 1 95 ? 6.351 2.792 6.307 1.00 98.12 95 LEU A O 1
ATOM 762 N N . HIS A 1 96 ? 5.751 0.649 6.643 1.00 98.06 96 HIS A N 1
ATOM 763 C CA . HIS A 1 96 ? 7.041 0.037 6.350 1.00 98.06 96 HIS A CA 1
ATOM 764 C C . HIS A 1 96 ? 6.933 -0.753 5.052 1.00 98.06 96 HIS A C 1
ATOM 766 O O . HIS A 1 96 ? 6.181 -1.727 4.978 1.00 98.06 96 HIS A O 1
ATOM 772 N N . LEU A 1 97 ? 7.684 -0.325 4.039 1.00 96.94 97 LEU A N 1
ATOM 773 C CA . LEU A 1 97 ? 7.637 -0.906 2.701 1.00 96.94 97 LEU A CA 1
ATOM 774 C C . LEU A 1 97 ? 9.014 -1.410 2.270 1.00 96.94 97 LEU A C 1
ATOM 776 O O . LEU A 1 97 ? 10.011 -0.728 2.537 1.00 96.94 97 LEU A O 1
ATOM 780 N N . PRO A 1 98 ? 9.080 -2.517 1.511 1.00 95.19 98 PRO A N 1
ATOM 781 C CA . PRO A 1 98 ? 10.323 -2.988 0.910 1.00 95.19 98 PRO A CA 1
ATOM 782 C C . PRO A 1 98 ? 11.037 -1.919 0.068 1.00 95.19 98 PRO A C 1
ATOM 784 O O . PRO A 1 98 ? 12.255 -1.767 0.171 1.00 95.19 98 PRO A O 1
ATOM 787 N N . VAL A 1 99 ? 10.293 -1.113 -0.704 1.00 92.62 99 VAL A N 1
ATOM 788 C CA . VAL A 1 99 ? 10.867 -0.042 -1.544 1.00 92.62 99 VAL A CA 1
ATOM 789 C C . VAL A 1 99 ? 11.581 1.057 -0.743 1.00 92.62 99 VAL A C 1
ATOM 791 O O . VAL A 1 99 ? 12.445 1.745 -1.280 1.00 92.62 99 VAL A O 1
ATOM 794 N N . MET A 1 100 ? 11.268 1.209 0.548 1.00 89.06 100 MET A N 1
ATOM 795 C CA . MET A 1 100 ? 11.846 2.241 1.418 1.00 89.06 100 MET A CA 1
ATOM 796 C C . MET A 1 100 ? 13.131 1.790 2.133 1.00 89.06 100 MET A C 1
ATOM 798 O O . MET A 1 100 ? 13.663 2.539 2.953 1.00 89.06 100 MET A O 1
ATOM 802 N N . GLN A 1 101 ? 13.631 0.579 1.847 1.00 86.12 101 GLN A N 1
ATOM 803 C CA . GLN A 1 101 ? 14.922 0.058 2.326 1.00 86.12 101 GLN A CA 1
ATOM 804 C C . GLN A 1 101 ? 15.150 0.255 3.841 1.00 86.12 101 GLN A C 1
ATOM 806 O O . GLN A 1 101 ? 16.197 0.725 4.283 1.00 86.12 101 GLN A O 1
ATOM 811 N N . GLY A 1 102 ? 14.143 -0.079 4.654 1.00 83.75 102 GLY A N 1
ATOM 812 C CA . GLY A 1 102 ? 14.207 0.015 6.119 1.00 83.75 102 GLY A CA 1
ATOM 813 C C . GLY A 1 102 ? 13.765 1.360 6.706 1.00 83.75 102 GLY A C 1
ATOM 814 O O . GLY A 1 102 ? 13.624 1.469 7.923 1.00 83.75 102 GLY A O 1
ATOM 815 N N . SER A 1 103 ? 13.482 2.363 5.871 1.00 92.00 103 SER A N 1
ATOM 816 C CA . SER A 1 103 ? 12.814 3.597 6.302 1.00 92.00 103 SER A CA 1
ATOM 817 C C . SER A 1 103 ? 11.296 3.424 6.335 1.00 92.00 103 SER A C 1
ATOM 819 O O . SER A 1 103 ? 10.728 2.653 5.563 1.00 92.00 103 SER A O 1
ATOM 821 N N . ALA A 1 104 ? 10.632 4.167 7.219 1.00 94.62 104 ALA A N 1
ATOM 822 C CA . ALA A 1 104 ? 9.178 4.171 7.335 1.00 94.62 104 ALA A CA 1
ATOM 823 C C . ALA A 1 104 ? 8.592 5.508 6.880 1.00 94.62 104 ALA A C 1
ATOM 825 O O . ALA A 1 104 ? 9.178 6.567 7.122 1.00 94.62 104 ALA A O 1
ATOM 826 N N . VAL A 1 105 ? 7.406 5.463 6.282 1.00 96.00 105 VAL A N 1
ATOM 827 C CA . VAL A 1 105 ? 6.592 6.654 6.023 1.00 96.00 105 VAL A CA 1
ATOM 828 C C . VAL A 1 105 ? 5.717 6.898 7.247 1.00 96.00 105 VAL A C 1
ATOM 830 O O . VAL A 1 105 ? 5.106 5.967 7.766 1.00 96.00 105 VAL A O 1
ATOM 833 N N . ARG A 1 106 ? 5.672 8.140 7.738 1.00 97.31 106 ARG A N 1
ATOM 834 C CA . ARG A 1 106 ? 4.934 8.512 8.953 1.00 97.31 106 ARG A CA 1
ATOM 835 C C . ARG A 1 106 ? 3.858 9.541 8.642 1.00 97.31 106 ARG A C 1
ATOM 837 O O . ARG A 1 106 ? 4.103 10.498 7.915 1.00 97.31 106 ARG A O 1
ATOM 844 N N . ASN A 1 107 ? 2.696 9.368 9.255 1.00 96.62 107 ASN A N 1
ATOM 845 C CA . ASN A 1 107 ? 1.586 10.304 9.219 1.00 96.62 107 ASN A CA 1
ATOM 846 C C . ASN A 1 107 ? 1.101 10.530 10.660 1.00 96.62 107 ASN A C 1
ATOM 848 O O . ASN A 1 107 ? 0.372 9.699 11.197 1.00 96.62 107 ASN A O 1
ATOM 852 N N . PRO A 1 108 ? 1.482 11.643 11.309 1.00 92.62 108 PRO A N 1
ATOM 853 C CA . PRO A 1 108 ? 1.013 11.940 12.662 1.00 92.62 108 PRO A CA 1
ATOM 854 C C . PRO A 1 108 ? -0.489 12.273 12.715 1.00 92.62 108 PRO A C 1
ATOM 856 O O . PRO A 1 108 ? -1.058 12.320 13.800 1.00 92.62 108 PRO A O 1
ATOM 859 N N . ASN A 1 109 ? -1.130 12.493 11.562 1.00 95.44 109 ASN A N 1
ATOM 860 C CA . ASN A 1 109 ? -2.534 12.871 11.427 1.00 95.44 109 ASN A CA 1
ATOM 861 C C . ASN A 1 109 ? -3.345 11.730 10.793 1.00 95.44 109 ASN A C 1
ATOM 863 O O . ASN A 1 109 ? -4.047 11.930 9.798 1.00 95.44 109 ASN A O 1
ATOM 867 N N . GLN A 1 110 ? -3.215 10.517 11.339 1.00 96.19 110 GLN A N 1
ATOM 868 C CA . GLN A 1 110 ? -4.055 9.386 10.949 1.00 96.19 110 GLN A CA 1
ATOM 869 C C . GLN A 1 110 ? -5.538 9.772 11.027 1.00 96.19 110 GLN A C 1
ATOM 871 O O . GLN A 1 110 ? -6.003 10.331 12.022 1.00 96.19 110 GLN A O 1
ATOM 876 N N . ARG A 1 111 ? -6.291 9.432 9.983 1.00 97.12 111 ARG A N 1
ATOM 877 C CA . ARG A 1 111 ? -7.739 9.608 9.927 1.00 97.12 111 ARG A CA 1
ATOM 878 C C . ARG A 1 111 ? -8.480 8.346 10.365 1.00 97.12 111 ARG A C 1
ATOM 880 O O . ARG A 1 111 ? -7.974 7.227 10.273 1.00 97.12 111 ARG A O 1
ATOM 887 N N . GLU A 1 112 ? -9.727 8.546 10.777 1.00 96.06 112 GLU A N 1
ATOM 888 C CA . GLU A 1 112 ? -10.639 7.489 11.241 1.00 96.06 112 GLU A CA 1
ATOM 889 C C . GLU A 1 112 ? -11.836 7.278 10.297 1.00 96.06 112 GLU A C 1
ATOM 891 O O . GLU A 1 112 ? -12.618 6.349 10.469 1.00 96.06 112 GLU A O 1
ATOM 896 N N . ASP A 1 113 ? -11.982 8.116 9.271 1.00 95.38 113 ASP A N 1
ATOM 897 C CA . ASP A 1 113 ? -13.089 8.097 8.312 1.00 95.38 113 ASP A CA 1
ATOM 898 C C . ASP A 1 113 ? -12.773 7.250 7.069 1.00 95.38 113 ASP A C 1
ATOM 900 O O . ASP A 1 113 ? -12.922 7.692 5.929 1.00 95.38 113 ASP A O 1
ATOM 904 N N . LEU A 1 114 ? -12.304 6.020 7.291 1.00 94.06 114 LEU A N 1
ATOM 905 C CA . LEU A 1 114 ? -11.960 5.098 6.210 1.00 94.06 114 LEU A CA 1
ATOM 906 C C . LEU A 1 114 ? -13.204 4.752 5.357 1.00 94.06 114 LEU A C 1
ATOM 908 O O . LEU A 1 114 ? -14.260 4.434 5.919 1.00 94.06 114 LEU A O 1
ATOM 912 N N . PRO A 1 115 ? -13.115 4.797 4.010 1.00 92.19 115 PRO A N 1
ATOM 913 C CA . PRO A 1 115 ? -14.232 4.481 3.127 1.00 92.19 115 PRO A CA 1
ATOM 914 C C . PRO A 1 115 ? -14.828 3.092 3.367 1.00 92.19 115 PRO A C 1
ATOM 916 O O . PRO A 1 115 ? -14.152 2.143 3.752 1.00 92.19 115 PRO A O 1
ATOM 919 N N . LYS A 1 116 ? -16.125 2.928 3.089 1.00 88.62 116 LYS A N 1
ATOM 920 C CA . LYS A 1 116 ? -16.782 1.618 3.246 1.00 88.62 116 LYS A CA 1
ATOM 921 C C . LYS A 1 116 ? -16.325 0.600 2.203 1.00 88.62 116 LYS A C 1
ATOM 923 O O . LYS A 1 116 ? -16.311 -0.594 2.501 1.00 88.62 116 LYS A O 1
ATOM 928 N N . HIS A 1 117 ? -15.970 1.069 1.014 1.00 87.94 117 HIS A N 1
ATOM 929 C CA . HIS A 1 117 ? -15.578 0.250 -0.123 1.00 87.94 117 HIS A CA 1
ATOM 930 C C . HIS A 1 117 ? -14.346 0.867 -0.773 1.00 87.94 117 HIS A C 1
ATOM 932 O O . HIS A 1 117 ? -14.238 2.095 -0.834 1.00 87.94 117 HIS A O 1
ATOM 938 N N . LEU A 1 118 ? -13.442 0.009 -1.233 1.00 89.19 118 LEU A N 1
ATOM 939 C CA . LEU A 1 118 ? -12.382 0.398 -2.142 1.00 89.19 118 LEU A CA 1
ATOM 940 C C . LEU A 1 118 ? -12.947 0.325 -3.560 1.00 89.19 118 LEU A C 1
ATOM 942 O O . LEU A 1 118 ? -13.463 -0.712 -3.963 1.00 89.19 118 LEU A O 1
ATOM 946 N N . ASN A 1 119 ? -12.866 1.433 -4.288 1.00 81.06 119 ASN A N 1
ATOM 947 C CA . ASN A 1 119 ? -13.203 1.475 -5.702 1.00 81.06 119 ASN A CA 1
ATOM 948 C C . ASN A 1 119 ? -11.899 1.694 -6.462 1.00 81.06 119 ASN A C 1
ATOM 950 O O . ASN A 1 119 ? -11.421 2.827 -6.535 1.00 81.06 119 ASN A O 1
ATOM 954 N N . VAL A 1 120 ? -11.319 0.617 -6.986 1.00 73.69 120 VAL A N 1
ATOM 955 C CA . VAL A 1 120 ? -10.208 0.722 -7.930 1.00 73.69 120 VAL A CA 1
ATOM 956 C C . VAL A 1 120 ? -10.814 1.000 -9.299 1.00 73.69 120 VAL A C 1
ATOM 958 O O . VAL A 1 120 ? -11.614 0.217 -9.807 1.00 73.69 120 VAL A O 1
ATOM 961 N N . LEU A 1 121 ? -10.510 2.168 -9.858 1.00 65.50 121 LEU A N 1
ATOM 962 C CA . LEU A 1 121 ? -10.856 2.476 -11.237 1.00 65.50 121 LEU A CA 1
ATOM 963 C C . LEU A 1 121 ? -9.692 1.990 -12.100 1.00 65.50 121 LEU A C 1
ATOM 965 O O . LEU A 1 121 ? -8.672 2.671 -12.161 1.00 65.50 121 LEU A O 1
ATOM 969 N N . SER A 1 122 ? -9.834 0.832 -12.750 1.00 53.94 122 SER A N 1
ATOM 970 C CA . SER A 1 122 ? -8.941 0.442 -13.849 1.00 53.94 122 SER A CA 1
ATOM 971 C C . SER A 1 122 ? -9.151 1.450 -14.976 1.00 53.94 122 SER A C 1
ATOM 973 O O . SER A 1 122 ? -10.155 1.404 -15.684 1.00 53.94 122 SER A O 1
ATOM 975 N N . GLY A 1 123 ? -8.290 2.460 -15.039 1.00 47.03 123 GLY A N 1
ATOM 976 C CA . GLY A 1 123 ? -8.470 3.602 -15.935 1.00 47.03 123 GLY A CA 1
ATOM 977 C C . GLY A 1 123 ? -7.172 4.196 -16.462 1.00 47.03 123 GLY A C 1
ATOM 978 O O . GLY A 1 123 ? -7.202 5.301 -16.990 1.00 47.03 123 GLY A O 1
ATOM 979 N N . MET A 1 124 ? -6.054 3.495 -16.304 1.00 48.53 124 MET A N 1
ATOM 980 C CA . MET A 1 124 ? -4.822 3.768 -17.036 1.00 48.53 124 MET A CA 1
ATOM 981 C C . MET A 1 124 ? -4.317 2.415 -17.506 1.00 48.53 124 MET A C 1
ATOM 983 O O . MET A 1 124 ? -3.674 1.689 -16.752 1.00 48.53 124 MET A O 1
ATOM 987 N N . ASP A 1 125 ? -4.706 2.033 -18.717 1.00 54.75 125 ASP A N 1
ATOM 988 C CA . ASP A 1 125 ? -4.147 0.846 -19.348 1.00 54.75 125 ASP A CA 1
ATOM 989 C C . ASP A 1 125 ? -2.629 1.049 -19.510 1.00 54.75 125 ASP A C 1
ATOM 991 O O . ASP A 1 125 ? -2.144 2.181 -19.621 1.00 54.75 125 ASP A O 1
ATOM 995 N N . ALA A 1 126 ? -1.858 -0.040 -19.535 1.00 55.41 126 ALA A N 1
ATOM 996 C CA . ALA A 1 126 ? -0.410 0.001 -19.776 1.00 55.41 126 ALA A CA 1
ATOM 997 C C . ALA A 1 126 ? -0.035 0.822 -21.034 1.00 55.41 126 ALA A C 1
ATOM 999 O O . ALA A 1 126 ? 1.047 1.411 -21.092 1.00 55.41 126 ALA A O 1
ATOM 1000 N N . ASP A 1 127 ? -0.962 0.926 -21.988 1.00 58.41 127 ASP A N 1
ATOM 1001 C CA . ASP A 1 127 ? -0.855 1.723 -23.208 1.00 58.41 127 ASP A CA 1
ATOM 1002 C C . ASP A 1 127 ? -0.729 3.236 -22.932 1.00 58.41 127 ASP A C 1
ATOM 1004 O O . ASP A 1 127 ? 0.087 3.907 -23.565 1.00 58.41 127 ASP A O 1
ATOM 1008 N N . ASP A 1 128 ? -1.450 3.785 -21.945 1.00 68.56 128 ASP A N 1
ATOM 1009 C CA . ASP A 1 128 ? -1.358 5.211 -21.583 1.00 68.56 128 ASP A CA 1
ATOM 1010 C C . ASP A 1 128 ? -0.002 5.539 -20.939 1.00 68.56 128 ASP A C 1
ATOM 1012 O O . ASP A 1 128 ? 0.557 6.627 -21.121 1.00 68.56 128 ASP A O 1
ATOM 1016 N N . ARG A 1 129 ? 0.561 4.578 -20.195 1.00 71.88 129 ARG A N 1
ATOM 1017 C CA . ARG A 1 129 ? 1.893 4.685 -19.587 1.00 71.88 129 ARG A CA 1
ATOM 1018 C C . ARG A 1 129 ? 2.981 4.642 -20.649 1.00 71.88 129 ARG A C 1
ATOM 1020 O O . ARG A 1 129 ? 3.876 5.488 -20.623 1.00 71.88 129 ARG A O 1
ATOM 1027 N N . GLU A 1 130 ? 2.935 3.660 -21.546 1.00 73.00 130 GLU A N 1
ATOM 1028 C CA . GLU A 1 130 ? 3.913 3.553 -22.627 1.00 73.00 130 GLU A CA 1
ATOM 1029 C C . GLU A 1 130 ? 3.893 4.821 -23.486 1.00 73.00 130 GLU A C 1
ATOM 1031 O O . GLU A 1 130 ? 4.947 5.388 -23.780 1.00 73.00 130 GLU A O 1
ATOM 1036 N N . GLU A 1 131 ? 2.705 5.334 -23.803 1.00 80.06 131 GLU A N 1
ATOM 1037 C CA . GLU A 1 131 ? 2.541 6.594 -24.522 1.00 80.06 131 GLU A CA 1
ATOM 1038 C C . GLU A 1 131 ? 3.136 7.786 -23.745 1.00 80.06 131 GLU A C 1
ATOM 1040 O O . GLU A 1 131 ? 3.890 8.583 -24.308 1.00 80.06 131 GLU A O 1
ATOM 1045 N N . ALA A 1 132 ? 2.907 7.886 -22.432 1.00 82.00 132 ALA A N 1
ATOM 1046 C CA . ALA A 1 132 ? 3.511 8.928 -21.595 1.00 82.00 132 ALA A CA 1
ATOM 1047 C C . ALA A 1 132 ? 5.051 8.842 -21.537 1.00 82.00 132 ALA A C 1
ATOM 1049 O O . ALA A 1 132 ? 5.746 9.869 -21.529 1.00 82.00 132 ALA A O 1
ATOM 1050 N N . LEU A 1 133 ? 5.604 7.627 -21.519 1.00 82.25 133 LEU A N 1
ATOM 1051 C CA . LEU A 1 133 ? 7.048 7.388 -21.565 1.00 82.25 133 LEU A CA 1
ATOM 1052 C C . LEU A 1 133 ? 7.630 7.750 -22.937 1.00 82.25 133 LEU A C 1
ATOM 1054 O O . LEU A 1 133 ? 8.661 8.422 -22.990 1.00 82.25 133 LEU A O 1
ATOM 1058 N N . ARG A 1 134 ? 6.946 7.408 -24.037 1.00 84.25 134 ARG A N 1
ATOM 1059 C CA . ARG A 1 134 ? 7.324 7.818 -25.402 1.00 84.25 134 ARG A CA 1
ATOM 1060 C C . ARG A 1 134 ? 7.317 9.334 -25.559 1.00 84.25 134 ARG A C 1
ATOM 1062 O O . ARG A 1 134 ? 8.278 9.894 -26.085 1.00 84.25 134 ARG A O 1
ATOM 1069 N N . GLN A 1 135 ? 6.289 10.015 -25.055 1.00 86.25 135 GLN A N 1
ATOM 1070 C CA . GLN A 1 135 ? 6.215 11.480 -25.072 1.00 86.25 135 GLN A CA 1
ATOM 1071 C C . GLN A 1 135 ? 7.349 12.111 -24.260 1.00 86.25 135 GLN A C 1
ATOM 1073 O O . GLN A 1 135 ? 7.967 13.081 -24.702 1.00 86.25 135 GLN A O 1
ATOM 1078 N N . SER A 1 136 ? 7.680 11.523 -23.109 1.00 83.50 136 SER A N 1
ATOM 1079 C CA . SER A 1 136 ? 8.820 11.951 -22.295 1.00 83.50 136 SER A CA 1
ATOM 1080 C C . SER A 1 136 ? 10.154 11.742 -23.022 1.00 83.50 136 SER A C 1
ATOM 1082 O O . SER A 1 136 ? 10.999 12.636 -23.009 1.00 83.50 136 SER A O 1
ATOM 1084 N N . ALA A 1 137 ? 10.336 10.610 -23.709 1.00 87.50 137 ALA A N 1
ATOM 1085 C CA . ALA A 1 137 ? 11.533 10.324 -24.500 1.00 87.50 137 ALA A CA 1
ATOM 1086 C C . ALA A 1 137 ? 11.673 11.261 -25.706 1.00 87.50 137 ALA A C 1
ATOM 1088 O O . ALA A 1 137 ? 12.763 11.764 -25.985 1.00 87.50 137 ALA A O 1
ATOM 1089 N N . ALA A 1 138 ? 10.562 11.563 -26.382 1.00 87.88 138 ALA A N 1
ATOM 1090 C CA . ALA A 1 138 ? 10.516 12.538 -27.466 1.00 87.88 138 ALA A CA 1
ATOM 1091 C C . ALA A 1 138 ? 10.880 13.948 -26.973 1.00 87.88 138 ALA A C 1
ATOM 1093 O O . ALA A 1 138 ? 11.661 14.643 -27.621 1.00 87.88 138 ALA A O 1
ATOM 1094 N N . ALA A 1 139 ? 10.367 14.353 -25.808 1.00 88.31 139 ALA A N 1
ATOM 1095 C CA . ALA A 1 139 ? 10.675 15.647 -25.205 1.00 88.31 139 ALA A CA 1
ATOM 1096 C C . ALA A 1 139 ? 12.137 15.752 -24.733 1.00 88.31 139 ALA A C 1
ATOM 1098 O O . ALA A 1 139 ? 12.747 16.813 -24.858 1.00 88.31 139 ALA A O 1
ATOM 1099 N N . ALA A 1 140 ? 12.705 14.663 -24.208 1.00 85.38 140 ALA A N 1
ATOM 1100 C CA . ALA A 1 140 ? 14.092 14.608 -23.748 1.00 85.38 140 ALA A CA 1
ATOM 1101 C C . ALA A 1 140 ? 15.112 14.416 -24.887 1.00 85.38 140 ALA A C 1
ATOM 1103 O O . ALA A 1 140 ? 16.297 14.687 -24.695 1.00 85.38 140 ALA A O 1
ATOM 1104 N N . GLY A 1 141 ? 14.677 13.931 -26.056 1.00 88.75 141 GLY A N 1
ATOM 1105 C CA . GLY A 1 141 ? 15.563 13.537 -27.156 1.00 88.75 141 GLY A CA 1
ATOM 1106 C C . GLY A 1 141 ? 16.408 12.292 -26.849 1.00 88.75 141 GLY A C 1
ATOM 1107 O O . GLY A 1 141 ? 17.439 12.086 -27.487 1.00 88.75 141 GLY A O 1
ATOM 1108 N N . ALA A 1 142 ? 16.006 11.484 -25.864 1.00 86.44 142 ALA A N 1
ATOM 1109 C CA . ALA A 1 142 ? 16.721 10.291 -25.415 1.00 86.44 142 ALA A CA 1
ATOM 1110 C C . ALA A 1 142 ? 15.744 9.247 -24.833 1.00 86.44 142 ALA A C 1
ATOM 1112 O O . ALA A 1 142 ? 14.702 9.639 -24.304 1.00 86.44 142 ALA A O 1
ATOM 1113 N N . PRO A 1 143 ? 16.062 7.936 -24.889 1.00 88.56 143 PRO A N 1
ATOM 1114 C CA . PRO A 1 143 ? 15.229 6.896 -24.287 1.00 88.56 143 PRO A CA 1
ATOM 1115 C C . PRO A 1 143 ? 15.039 7.087 -22.777 1.00 88.56 143 PRO A C 1
ATOM 1117 O O . PRO A 1 143 ? 16.002 7.339 -22.048 1.00 88.56 143 PRO A O 1
ATOM 1120 N N . VAL A 1 144 ? 13.809 6.912 -22.294 1.00 87.69 144 VAL A N 1
ATOM 1121 C CA . VAL A 1 144 ? 13.447 7.062 -20.876 1.00 87.69 144 VAL A CA 1
ATOM 1122 C C . VAL A 1 144 ? 13.379 5.6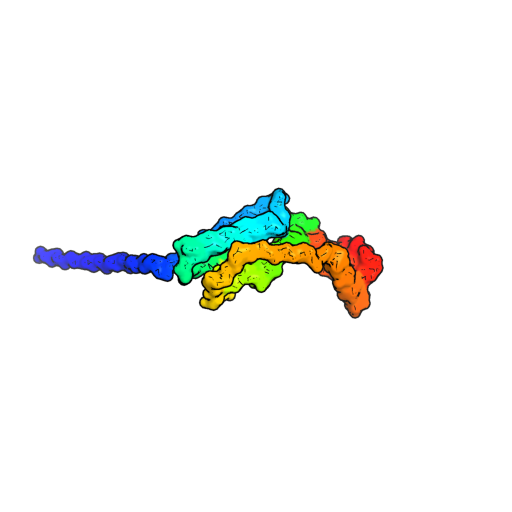95 -20.213 1.00 87.69 144 VAL A C 1
ATOM 1124 O O . VAL A 1 144 ? 12.811 4.762 -20.767 1.00 87.69 144 VAL A O 1
ATOM 1127 N N . PHE A 1 145 ? 13.964 5.571 -19.024 1.00 81.69 145 PHE A N 1
ATOM 1128 C CA . PHE A 1 145 ? 13.906 4.339 -18.243 1.00 81.69 145 PHE A CA 1
ATOM 1129 C C . PHE A 1 145 ? 12.493 4.108 -17.694 1.00 81.69 145 PHE A C 1
ATOM 1131 O O . PHE A 1 145 ? 11.970 4.954 -16.965 1.00 81.69 145 PHE A O 1
ATOM 1138 N N . ASP A 1 146 ? 11.905 2.958 -18.012 1.00 80.06 146 ASP A N 1
ATOM 1139 C CA . ASP A 1 146 ? 10.689 2.454 -17.395 1.00 80.06 146 ASP A CA 1
ATOM 1140 C C . ASP A 1 146 ? 11.054 1.638 -16.139 1.00 80.06 146 ASP A C 1
ATOM 1142 O O . ASP A 1 146 ? 11.554 0.514 -16.238 1.00 80.06 146 ASP A O 1
ATOM 1146 N N . PRO A 1 147 ? 10.776 2.149 -14.928 1.00 65.12 147 PRO A N 1
ATOM 1147 C CA . PRO A 1 147 ? 11.080 1.430 -13.696 1.00 65.12 147 PRO A CA 1
ATOM 1148 C C . PRO A 1 147 ? 10.177 0.213 -13.439 1.00 65.12 147 PRO A C 1
ATOM 1150 O O . PRO A 1 147 ? 10.495 -0.578 -12.555 1.00 65.12 147 PRO A O 1
ATOM 1153 N N . GLY A 1 148 ? 9.054 0.077 -14.151 1.00 64.38 148 GLY A N 1
ATOM 1154 C CA . GLY A 1 148 ? 8.131 -1.053 -14.040 1.00 64.38 148 GLY A CA 1
ATOM 1155 C C . GLY A 1 148 ? 8.644 -2.284 -14.782 1.00 64.38 148 GLY A C 1
ATOM 1156 O O . GLY A 1 148 ? 8.663 -3.373 -14.210 1.00 64.38 148 GLY A O 1
ATOM 1157 N N . THR A 1 149 ? 9.136 -2.104 -16.010 1.00 71.12 149 THR A N 1
ATOM 1158 C CA . THR A 1 149 ? 9.697 -3.195 -16.831 1.00 71.12 149 THR A CA 1
ATOM 1159 C C . THR A 1 149 ? 11.210 -3.357 -16.656 1.00 71.12 149 THR A C 1
ATOM 1161 O O . THR A 1 149 ? 11.741 -4.452 -16.828 1.00 71.12 149 THR A O 1
ATOM 1164 N N . GLY A 1 1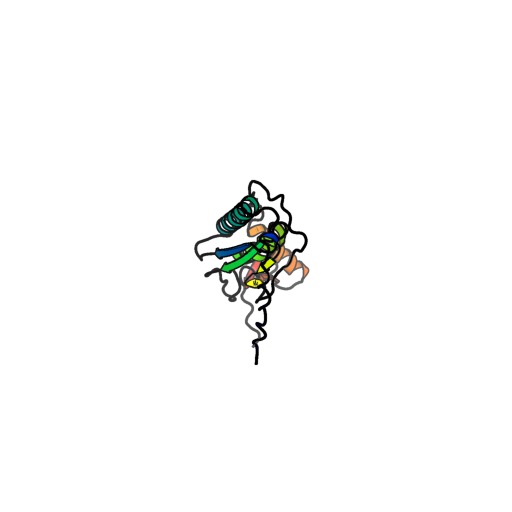50 ? 11.917 -2.297 -16.255 1.00 69.94 150 GLY A N 1
ATOM 1165 C CA . GLY A 1 150 ? 13.380 -2.270 -16.216 1.00 69.94 150 GLY A CA 1
ATOM 1166 C C . GLY A 1 150 ? 14.020 -2.032 -17.589 1.00 69.94 150 GLY A C 1
ATOM 1167 O O . GLY A 1 150 ? 15.217 -2.278 -17.756 1.00 69.94 150 GLY A O 1
ATOM 1168 N N . GLU A 1 151 ? 13.243 -1.568 -18.566 1.00 81.31 151 GLU A N 1
ATOM 1169 C CA . GLU A 1 151 ? 13.685 -1.295 -19.934 1.00 81.31 151 GLU A CA 1
ATOM 1170 C C . GLU A 1 151 ? 13.758 0.207 -20.212 1.00 81.31 151 GLU A C 1
ATOM 1172 O O . GLU A 1 151 ? 13.248 1.023 -19.450 1.00 81.31 151 GLU A O 1
ATOM 1177 N N . HIS A 1 152 ? 14.395 0.596 -21.315 1.00 84.19 152 HIS A N 1
ATOM 1178 C CA . HIS A 1 152 ? 14.293 1.960 -21.824 1.00 84.19 152 HIS A CA 1
ATOM 1179 C C . HIS A 1 152 ? 13.291 2.023 -22.972 1.00 84.19 152 HIS A C 1
ATOM 1181 O O . HIS A 1 152 ? 13.370 1.225 -23.904 1.00 84.19 152 HIS A O 1
ATOM 1187 N N . VAL A 1 153 ? 12.401 3.012 -22.917 1.00 86.81 153 VAL A N 1
ATOM 1188 C CA . VAL A 1 153 ? 11.411 3.319 -23.949 1.00 86.81 153 VAL A CA 1
ATOM 1189 C C . VAL A 1 153 ? 11.924 4.484 -24.792 1.00 86.81 153 VAL A C 1
ATOM 1191 O O . VAL A 1 153 ? 12.158 5.584 -24.282 1.00 86.81 153 VAL A O 1
ATOM 1194 N N . ALA A 1 154 ? 12.136 4.242 -26.085 1.00 87.38 154 ALA A N 1
ATOM 1195 C CA . ALA A 1 154 ? 12.470 5.276 -27.058 1.00 87.38 154 ALA A CA 1
ATOM 1196 C C . ALA A 1 154 ? 11.214 6.002 -27.577 1.00 87.38 154 ALA A C 1
ATOM 1198 O O . ALA A 1 154 ? 10.089 5.530 -27.426 1.00 87.38 154 ALA A O 1
ATOM 1199 N N . ALA A 1 155 ? 11.406 7.155 -28.225 1.00 84.00 155 ALA A N 1
ATOM 1200 C CA . ALA A 1 155 ? 10.310 7.964 -28.769 1.00 84.00 155 ALA A CA 1
ATOM 1201 C C . ALA A 1 155 ? 9.491 7.249 -29.867 1.00 84.00 155 ALA A C 1
ATOM 1203 O O . ALA A 1 155 ? 8.333 7.590 -30.084 1.00 84.00 155 ALA A O 1
ATOM 1204 N N . ASP A 1 156 ? 10.083 6.269 -30.554 1.00 84.44 156 ASP A N 1
ATOM 1205 C CA . ASP A 1 156 ? 9.436 5.434 -31.574 1.00 84.44 156 ASP A CA 1
ATOM 1206 C C . ASP A 1 156 ? 8.785 4.162 -30.998 1.00 84.44 156 ASP A C 1
ATOM 1208 O O . ASP A 1 156 ? 8.240 3.353 -31.748 1.00 84.44 156 ASP A O 1
ATOM 1212 N N . GLY A 1 157 ? 8.832 3.983 -29.673 1.00 68.75 157 GLY A N 1
ATOM 1213 C CA . GLY A 1 157 ? 8.314 2.808 -28.980 1.00 68.75 157 GLY A CA 1
ATOM 1214 C C . GLY A 1 157 ? 9.248 1.603 -28.974 1.00 68.75 157 GLY A C 1
ATOM 1215 O O . GLY A 1 157 ? 8.868 0.561 -28.449 1.00 68.75 157 GLY A O 1
ATOM 1216 N N . ALA A 1 158 ? 10.468 1.712 -29.509 1.00 77.31 158 ALA A N 1
ATOM 1217 C CA . ALA A 1 158 ? 11.444 0.642 -29.370 1.00 77.31 158 ALA A CA 1
ATOM 1218 C C . ALA A 1 158 ? 11.850 0.480 -27.894 1.00 77.31 158 ALA A C 1
ATOM 1220 O O . ALA A 1 158 ? 12.330 1.423 -27.256 1.00 77.31 158 ALA A O 1
ATOM 1221 N N . GLN A 1 159 ? 11.673 -0.733 -27.371 1.00 74.38 159 GLN A N 1
ATOM 1222 C CA . GLN A 1 159 ? 12.152 -1.141 -26.054 1.00 74.38 159 GLN A CA 1
ATOM 1223 C C . GLN A 1 159 ? 13.541 -1.762 -26.190 1.00 74.38 159 GLN A C 1
ATOM 1225 O O . GLN A 1 159 ? 13.784 -2.609 -27.054 1.00 74.38 159 GLN A O 1
ATOM 1230 N N . SER A 1 160 ? 14.480 -1.323 -25.356 1.00 70.75 160 SER A N 1
ATOM 1231 C CA . SER A 1 160 ? 15.822 -1.897 -25.330 1.00 70.75 160 SER A CA 1
ATOM 1232 C C . SER A 1 160 ? 16.408 -1.884 -23.928 1.00 70.75 160 SER A C 1
ATOM 1234 O O . SER A 1 160 ? 16.301 -0.904 -23.184 1.00 70.75 160 SER A O 1
ATOM 1236 N N . ARG A 1 161 ? 17.117 -2.962 -23.591 1.00 62.19 161 ARG A N 1
ATOM 1237 C CA . ARG A 1 161 ? 18.120 -2.930 -22.532 1.00 62.19 161 ARG A CA 1
ATOM 1238 C C . ARG A 1 161 ? 19.332 -2.187 -23.074 1.00 62.19 161 ARG A C 1
ATOM 1240 O O . ARG A 1 161 ? 20.078 -2.731 -23.887 1.00 62.19 161 ARG A O 1
ATOM 1247 N N . MET A 1 162 ? 19.531 -0.949 -22.625 1.00 54.84 162 MET A N 1
ATOM 1248 C CA . MET A 1 162 ? 20.788 -0.244 -22.874 1.00 54.84 162 MET A CA 1
ATOM 1249 C C . MET A 1 162 ? 21.942 -1.148 -22.404 1.00 54.84 162 MET A C 1
ATOM 1251 O O . MET A 1 162 ? 21.881 -1.655 -21.278 1.00 54.84 162 MET A O 1
ATOM 1255 N N . PRO A 1 163 ? 22.965 -1.412 -23.238 1.00 46.22 163 PRO A N 1
ATOM 1256 C CA . PRO A 1 163 ? 24.122 -2.164 -22.785 1.00 46.22 163 PRO A CA 1
ATOM 1257 C C . PRO A 1 163 ? 24.747 -1.397 -21.623 1.00 46.22 163 PRO A C 1
ATOM 1259 O O . PRO A 1 163 ? 24.940 -0.185 -21.714 1.00 46.22 163 PRO A O 1
ATOM 1262 N N . SER A 1 164 ? 25.022 -2.099 -20.523 1.00 46.16 164 SER A N 1
ATOM 1263 C CA . SER A 1 164 ? 25.792 -1.551 -19.410 1.00 46.16 164 SER A CA 1
ATOM 1264 C C . SER A 1 164 ? 27.075 -0.956 -19.982 1.00 46.16 164 SER A C 1
ATOM 1266 O O . SER A 1 164 ? 27.871 -1.706 -20.554 1.00 46.16 164 SER A O 1
ATOM 1268 N N . GLU A 1 165 ? 27.247 0.365 -19.888 1.00 45.44 165 GLU A N 1
ATOM 1269 C CA . GLU A 1 165 ? 28.520 0.998 -20.222 1.00 45.44 165 GLU A CA 1
ATOM 1270 C C . GLU A 1 165 ? 29.593 0.324 -19.358 1.00 45.44 165 GLU A C 1
ATOM 1272 O O . GLU A 1 165 ? 29.518 0.345 -18.126 1.00 45.44 165 GLU A O 1
ATOM 1277 N N . GLY A 1 166 ? 30.487 -0.407 -20.029 1.00 38.53 166 GLY A N 1
ATOM 1278 C CA . GLY A 1 166 ? 31.616 -1.108 -19.422 1.00 38.53 166 GLY A CA 1
ATOM 1279 C C . GLY A 1 166 ? 32.771 -0.179 -19.097 1.00 38.53 166 GLY A C 1
ATOM 1280 O O . GLY A 1 166 ? 32.850 0.912 -19.706 1.00 38.53 166 GLY A O 1
#

Secondary structure (DSSP, 8-state):
------PPPPP----GGG--EEEEEEE-TT--HHHHHHHHHHHHHHHHHHTTTS-EEEEEEE-S-B-TTSSB-HHHHHIIIIIIITTGGGG-SEEE-GGGTT-EEE-TT--S---SS--------HHHHHHHHHHHHHHHTSPEEETTTTEEEPTT--EE------